Protein AF-A0A699VLZ3-F1 (afdb_monomer)

Organism: Tanacetum cinerariifolium (NCBI:txid118510)

Radius of gyration: 21.9 Å; Cα contacts (8 Å, |Δi|>4): 222; chains: 1; bounding box: 66×30×58 Å

pLDDT: mean 82.71, std 15.82, range [42.72, 96.38]

Foldseek 3Di:
DVVVVVVVCVVQVQDDDPVNLQLQLLLQLQQVCVVPPPDDSVVSSVRSNCVSVPHDDDDPTDLQEGQLDPSRLSNLVVCVRPVPPDHHDYDPVSVQDDDDVVPFVVVVVCQVPDDAAKDKDWDQWDKDASCVGPVSSCSRPGIDIDIDTDMDHHHDPPD

Nearest PDB structures (foldseek):
  3da3-assembly1_A  TM=7.228E-01  e=5.697E-09  Escherichia coli
  2xtr-assembly2_B  TM=7.672E-01  e=2.165E-08  Escherichia coli K-12
  2xtq-assembly5_E  TM=7.291E-01  e=3.116E-08  Escherichia coli K-12
  4fzl-assembly2_B  TM=7.466E-01  e=3.518E-08  Pseudomonas syringae pv. tomato str. DC3000
  4fzn-assembly1_A  TM=7.472E-01  e=5.063E-08  Pseudomonas syringae pv. tomato str. DC3000

Solvent-accessible surface area (backbone atoms only — not comparable to full-atom values): 9207 Å² total; per-residue (Å²): 114,68,67,64,52,50,50,48,45,71,77,44,77,66,72,70,63,72,67,32,45,54,46,44,10,32,33,42,13,20,29,46,34,53,79,38,72,91,60,54,70,69,62,27,42,55,56,4,43,43,47,50,71,77,73,55,80,85,73,97,57,58,85,48,42,43,37,48,46,93,31,27,44,54,27,52,52,49,40,74,77,71,38,88,84,60,78,73,42,64,58,77,88,41,40,58,65,74,93,42,53,88,83,30,69,71,57,30,52,53,61,70,70,44,53,77,43,80,30,81,44,77,42,81,73,41,82,43,63,33,44,81,63,21,63,61,35,20,69,66,61,34,69,45,76,46,67,50,74,52,74,45,78,37,78,72,90,85,118

Secondary structure (DSSP, 8-state):
-HHHHHHHHHHS----SHHHHHHHHHHHHHHHHHHSTT--HHHHHHHHHHHHTT--PPP---TTEE-SSTTHHHHHHHHHHHSTT---EE-TTTS-----TTT-HHHHHHHHTPPSEEEEEEEEEEEEEGGGT-HHHHHHH-EEEEEEEEEEEE--TT-

Sequence (159 aa):
MINGLLDRVAYNPTLAGPLREDLYAAHHADQYMCLKPNTRPADAWLKGLNKASVRGEPLNLSENELSGGLFSPVKALAHALSGDGTTLHVNILNIGIKPSPANMPMLKNMIDNAQIGSSPINIDRVGYNTGADSGITGAYLGNITLKITGIVHKHDSQH

Structure (mmCIF, N/CA/C/O backbone):
data_AF-A0A699VLZ3-F1
#
_entry.id   AF-A0A699VLZ3-F1
#
loop_
_atom_site.group_PDB
_atom_site.id
_atom_site.type_symbol
_atom_site.label_atom_id
_atom_site.label_alt_id
_atom_site.label_comp_id
_atom_site.label_asym_id
_atom_site.label_entity_id
_atom_site.label_seq_id
_atom_site.pdbx_PDB_ins_code
_atom_site.Cartn_x
_atom_site.Cartn_y
_atom_site.Cartn_z
_atom_site.occupancy
_atom_site.B_iso_or_equiv
_atom_site.auth_seq_id
_atom_site.auth_comp_id
_atom_site.auth_asym_id
_atom_site.auth_atom_id
_atom_site.pdbx_PDB_model_num
ATOM 1 N N . MET A 1 1 ? 35.702 16.810 -24.145 1.00 49.22 1 MET A N 1
ATOM 2 C CA . MET A 1 1 ? 34.461 16.116 -24.563 1.00 49.22 1 MET A CA 1
ATOM 3 C C . MET A 1 1 ? 34.187 14.874 -23.712 1.00 49.22 1 MET A C 1
ATOM 5 O O . MET A 1 1 ? 33.085 14.763 -23.204 1.00 49.22 1 MET A O 1
ATOM 9 N N . ILE A 1 2 ? 35.186 14.010 -23.468 1.00 42.97 2 ILE A N 1
ATOM 10 C CA . ILE A 1 2 ? 35.065 12.823 -22.590 1.00 42.97 2 ILE A CA 1
ATOM 11 C C . ILE A 1 2 ? 34.835 13.207 -21.114 1.00 42.97 2 ILE A C 1
ATOM 13 O O . ILE A 1 2 ? 33.914 12.688 -20.496 1.00 42.97 2 ILE A O 1
ATOM 17 N N . ASN A 1 3 ? 35.565 14.196 -20.583 1.00 42.72 3 ASN A N 1
ATOM 18 C CA . ASN A 1 3 ? 35.381 14.643 -19.190 1.00 42.72 3 ASN A CA 1
ATOM 19 C C . ASN A 1 3 ? 33.978 15.220 -18.922 1.00 42.72 3 ASN A C 1
ATOM 21 O O . ASN A 1 3 ? 33.396 14.931 -17.893 1.00 42.72 3 ASN A O 1
ATOM 25 N N . GLY A 1 4 ? 33.369 15.922 -19.888 1.00 43.72 4 GLY A N 1
ATOM 26 C CA . GLY A 1 4 ? 31.999 16.439 -19.743 1.00 43.72 4 GLY A CA 1
ATOM 27 C C . GLY A 1 4 ? 30.899 15.368 -19.822 1.00 43.72 4 GLY A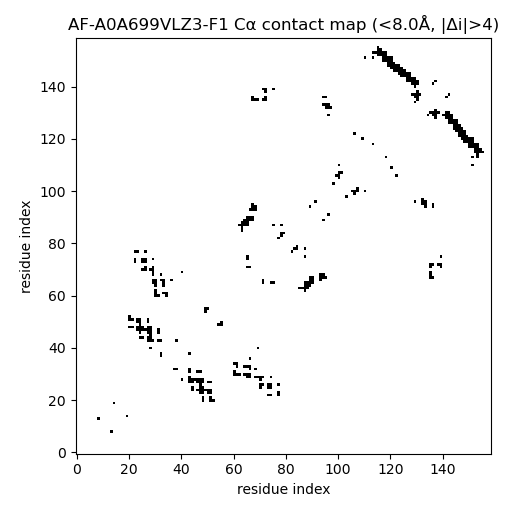 C 1
ATOM 28 O O . GLY A 1 4 ? 29.794 15.591 -19.334 1.00 43.72 4 GLY A O 1
ATOM 29 N N . LEU A 1 5 ? 31.187 14.205 -20.421 1.00 44.53 5 LEU A N 1
ATOM 30 C CA . LEU A 1 5 ? 30.304 13.034 -20.372 1.00 44.53 5 LEU A CA 1
ATOM 31 C C . LEU A 1 5 ? 30.461 12.290 -19.040 1.00 44.53 5 LEU A C 1
ATOM 33 O O . LEU A 1 5 ? 29.461 11.869 -18.467 1.00 44.53 5 LEU A O 1
ATOM 37 N N . LEU A 1 6 ? 31.689 12.191 -18.525 1.00 44.06 6 LEU A N 1
ATOM 38 C CA . LEU A 1 6 ? 31.975 11.603 -17.213 1.00 44.06 6 LEU A CA 1
ATOM 39 C C . LEU A 1 6 ? 31.380 12.442 -16.071 1.00 44.06 6 LEU A C 1
ATOM 41 O O . LEU A 1 6 ? 30.750 11.878 -15.182 1.00 44.06 6 LEU A O 1
ATOM 45 N N . ASP A 1 7 ? 31.461 13.771 -16.152 1.00 46.12 7 ASP A N 1
ATOM 46 C CA . ASP A 1 7 ? 30.850 14.679 -15.173 1.00 46.12 7 ASP A CA 1
ATOM 47 C C . ASP A 1 7 ? 29.314 14.622 -15.213 1.00 46.12 7 ASP A C 1
ATOM 49 O O . ASP A 1 7 ? 28.672 14.681 -14.168 1.00 46.12 7 ASP A O 1
ATOM 53 N N . ARG A 1 8 ? 28.699 14.423 -16.393 1.00 45.28 8 ARG A N 1
ATOM 54 C CA . ARG A 1 8 ? 27.242 14.199 -16.508 1.00 45.28 8 ARG A CA 1
ATOM 55 C C . ARG A 1 8 ? 26.790 12.881 -15.881 1.00 45.28 8 ARG A C 1
ATOM 57 O O . ARG A 1 8 ? 25.727 12.861 -15.273 1.00 45.28 8 ARG A O 1
ATOM 64 N N . VAL A 1 9 ? 27.570 11.810 -16.029 1.00 48.81 9 VAL A N 1
ATOM 65 C CA . VAL A 1 9 ? 27.286 10.495 -15.422 1.00 48.81 9 VAL A CA 1
ATOM 66 C C . VAL A 1 9 ? 27.530 10.516 -13.906 1.00 48.81 9 VAL A C 1
ATOM 68 O O . VAL A 1 9 ? 26.828 9.832 -13.167 1.00 48.81 9 VAL A O 1
ATOM 71 N N . ALA A 1 10 ? 28.480 11.327 -13.431 1.00 50.72 10 ALA A N 1
ATOM 72 C CA . ALA A 1 10 ? 28.755 11.511 -12.007 1.00 50.72 10 ALA A CA 1
ATOM 73 C C . ALA A 1 10 ? 27.706 12.387 -11.293 1.00 50.72 10 ALA A C 1
ATOM 75 O O . ALA A 1 10 ? 27.388 12.120 -10.137 1.00 50.72 10 ALA A O 1
ATOM 76 N N . TYR A 1 11 ? 27.154 13.405 -11.968 1.00 42.88 11 TYR A N 1
ATOM 77 C CA . TYR A 1 11 ? 26.107 14.279 -11.409 1.00 42.88 11 TYR A CA 1
ATOM 78 C C . TYR A 1 11 ? 24.687 13.718 -11.553 1.00 42.88 11 TYR A C 1
ATOM 80 O O . TYR A 1 11 ? 23.825 14.035 -10.742 1.00 42.88 11 TYR A O 1
ATOM 88 N N . ASN A 1 12 ? 24.447 12.886 -12.569 1.00 45.22 12 ASN A N 1
ATOM 89 C CA . ASN A 1 12 ? 23.205 12.150 -12.769 1.00 45.22 12 ASN A CA 1
ATOM 90 C C . ASN A 1 12 ? 23.568 10.682 -12.986 1.00 45.22 12 ASN A C 1
ATOM 92 O O . ASN A 1 12 ? 23.893 10.321 -14.123 1.00 45.22 12 ASN A O 1
ATOM 96 N N . PRO A 1 13 ? 23.523 9.825 -11.950 1.00 47.62 13 PRO A N 1
ATOM 97 C CA . PRO A 1 13 ? 23.712 8.393 -12.123 1.00 47.62 13 PRO A CA 1
ATOM 98 C C . PRO A 1 13 ? 22.520 7.839 -12.911 1.00 47.62 13 PRO A C 1
ATOM 100 O O . PRO A 1 13 ? 21.567 7.292 -12.363 1.00 47.62 13 PRO A O 1
ATOM 103 N N . THR A 1 14 ? 22.530 8.016 -14.229 1.00 52.75 14 THR A N 1
ATOM 104 C CA . THR A 1 14 ? 21.542 7.402 -15.098 1.00 52.75 14 THR A CA 1
ATOM 105 C C . THR A 1 14 ? 21.862 5.919 -15.126 1.00 52.75 14 THR A C 1
ATOM 107 O O . THR A 1 14 ? 22.921 5.531 -15.621 1.00 52.75 14 THR A O 1
ATOM 110 N N . LEU A 1 15 ? 20.948 5.091 -14.621 1.00 55.44 15 LEU A N 1
ATOM 111 C CA . LEU A 1 15 ? 20.946 3.659 -14.906 1.00 55.44 15 LEU A CA 1
ATOM 112 C C . LEU A 1 15 ? 21.151 3.471 -16.415 1.00 55.44 15 LEU A C 1
ATOM 114 O O . LEU A 1 15 ? 20.387 4.006 -17.223 1.00 55.44 15 LEU A O 1
ATOM 118 N N . ALA A 1 16 ? 22.218 2.774 -16.792 1.00 55.31 16 ALA A N 1
ATOM 119 C CA . ALA A 1 16 ? 22.577 2.479 -18.173 1.00 55.31 16 ALA A CA 1
ATOM 120 C C . ALA A 1 16 ? 22.589 0.958 -18.381 1.00 55.31 16 ALA A C 1
ATOM 122 O O . ALA A 1 16 ? 22.890 0.205 -17.457 1.00 55.31 16 ALA A O 1
ATOM 123 N N . GLY A 1 17 ? 22.266 0.508 -19.597 1.00 64.94 17 GLY A N 1
ATOM 124 C CA . GLY A 1 17 ? 22.245 -0.915 -19.953 1.00 64.94 17 GLY A CA 1
ATOM 125 C C . GLY A 1 17 ? 20.913 -1.632 -19.668 1.00 64.94 17 GLY A C 1
ATOM 126 O O . GLY A 1 17 ? 19.903 -0.968 -19.434 1.00 64.94 17 GLY A O 1
ATOM 127 N N . PRO A 1 18 ? 20.898 -2.980 -19.680 1.00 66.56 18 PRO A N 1
ATOM 128 C CA . PRO A 1 18 ? 19.677 -3.800 -19.609 1.00 66.56 18 PRO A CA 1
ATOM 129 C C . PRO A 1 18 ? 18.802 -3.513 -18.383 1.00 66.56 18 PRO A C 1
ATOM 131 O O . PRO A 1 18 ? 17.582 -3.474 -18.474 1.00 66.56 18 PRO A O 1
ATOM 134 N N . LEU A 1 19 ? 19.435 -3.191 -17.250 1.00 72.06 19 LEU A N 1
ATOM 135 C CA . LEU A 1 19 ? 18.741 -2.829 -16.011 1.00 72.06 19 LEU A CA 1
ATOM 136 C C . LEU A 1 19 ? 17.865 -1.581 -16.161 1.00 72.06 19 LEU A C 1
ATOM 138 O O . LEU A 1 19 ? 16.832 -1.471 -15.507 1.00 72.06 19 LEU A O 1
ATOM 142 N N . ARG A 1 20 ? 18.267 -0.633 -17.017 1.00 72.94 20 ARG A N 1
ATOM 143 C CA . ARG A 1 20 ? 17.467 0.555 -17.320 1.00 72.94 20 ARG A CA 1
ATOM 144 C C . ARG A 1 20 ? 16.192 0.139 -18.047 1.00 72.94 20 ARG A C 1
ATOM 146 O O . ARG A 1 20 ? 15.110 0.549 -17.648 1.00 72.94 20 ARG A O 1
ATOM 153 N N . GLU A 1 21 ? 16.323 -0.662 -19.099 1.00 76.25 21 GLU A N 1
ATOM 154 C CA . GLU A 1 21 ? 15.187 -1.120 -19.906 1.00 76.25 21 GLU A CA 1
ATOM 155 C C . GLU A 1 21 ? 14.191 -1.918 -19.065 1.00 76.25 21 GLU A C 1
ATOM 157 O O . GLU A 1 21 ? 12.996 -1.633 -19.122 1.00 76.25 21 GLU A O 1
ATOM 162 N N . ASP A 1 22 ? 14.680 -2.816 -18.207 1.00 80.50 22 ASP A N 1
ATOM 163 C CA . ASP A 1 22 ? 13.845 -3.580 -17.276 1.00 80.50 22 ASP A CA 1
ATOM 164 C C . ASP A 1 22 ? 13.122 -2.673 -16.269 1.00 80.50 22 ASP A C 1
ATOM 166 O O . ASP A 1 22 ? 11.939 -2.873 -15.980 1.00 80.50 22 ASP A O 1
ATOM 170 N N . LEU A 1 23 ? 13.800 -1.635 -15.764 1.00 82.06 23 LEU A N 1
ATOM 171 C CA . LEU A 1 23 ? 13.206 -0.679 -14.830 1.00 82.06 23 LEU A CA 1
ATOM 172 C C . LEU A 1 23 ? 12.111 0.169 -15.495 1.00 82.06 23 LEU A C 1
ATOM 174 O O . LEU A 1 23 ? 11.032 0.335 -14.921 1.00 82.06 23 LEU A O 1
ATOM 178 N N . TYR A 1 24 ? 12.343 0.659 -16.718 1.00 81.00 24 TYR A N 1
ATOM 179 C CA . TYR A 1 24 ? 11.316 1.365 -17.495 1.00 81.00 24 TYR A CA 1
ATOM 180 C C . TYR A 1 24 ? 10.161 0.437 -17.878 1.00 81.00 24 TYR A C 1
ATOM 182 O O . TYR A 1 24 ? 9.000 0.848 -17.827 1.00 81.00 24 TYR A O 1
ATOM 190 N N . ALA A 1 25 ? 10.446 -0.819 -18.220 1.00 85.62 25 ALA A N 1
ATOM 191 C CA . ALA A 1 25 ? 9.418 -1.799 -18.534 1.00 85.62 25 ALA A CA 1
ATOM 192 C C . ALA A 1 25 ? 8.525 -2.070 -17.319 1.00 85.62 25 ALA A C 1
ATOM 194 O O . ALA A 1 25 ? 7.302 -2.025 -17.446 1.00 85.62 25 ALA A O 1
ATOM 195 N N . ALA A 1 26 ? 9.110 -2.262 -16.135 1.00 87.56 26 ALA A N 1
ATOM 196 C CA . ALA A 1 26 ? 8.364 -2.430 -14.890 1.00 87.56 26 ALA A CA 1
ATOM 197 C C . ALA A 1 26 ? 7.547 -1.180 -14.533 1.00 87.56 26 ALA A C 1
ATOM 199 O O . ALA A 1 26 ? 6.375 -1.296 -14.175 1.00 87.56 26 ALA A O 1
ATOM 200 N N . HIS A 1 27 ? 8.131 0.013 -14.684 1.00 87.31 27 HIS A N 1
ATOM 201 C CA . HIS A 1 27 ? 7.435 1.283 -14.476 1.00 87.31 27 HIS A CA 1
ATOM 202 C C . HIS A 1 27 ? 6.178 1.382 -15.355 1.00 87.31 27 HIS A C 1
ATOM 204 O O . HIS A 1 27 ? 5.079 1.628 -14.853 1.00 87.31 27 HIS A O 1
ATOM 210 N N . HIS A 1 28 ? 6.314 1.121 -16.655 1.00 87.19 28 HIS A N 1
ATOM 211 C CA . HIS A 1 28 ? 5.192 1.161 -17.591 1.00 87.19 28 HIS A CA 1
ATOM 212 C C . HIS A 1 28 ? 4.189 0.022 -17.384 1.00 87.19 28 HIS A C 1
ATOM 214 O O . HIS A 1 28 ? 2.989 0.220 -17.588 1.00 87.19 28 HIS A O 1
ATOM 220 N N . ALA A 1 29 ? 4.648 -1.156 -16.960 1.00 90.62 29 ALA A N 1
ATOM 221 C CA . ALA A 1 29 ? 3.774 -2.266 -16.604 1.00 90.62 29 ALA A CA 1
ATOM 222 C C . ALA A 1 29 ? 2.885 -1.905 -15.404 1.00 90.62 29 ALA A C 1
ATOM 224 O O . ALA A 1 29 ? 1.675 -2.124 -15.462 1.00 90.62 29 ALA A O 1
ATOM 225 N N . ASP A 1 30 ? 3.449 -1.287 -14.361 1.00 92.31 30 ASP A N 1
ATOM 226 C CA . ASP A 1 30 ? 2.676 -0.813 -13.207 1.00 92.31 30 ASP A CA 1
ATOM 227 C C . ASP A 1 30 ? 1.648 0.247 -13.616 1.00 92.31 30 ASP A C 1
ATOM 229 O O . ASP A 1 30 ? 0.468 0.130 -13.297 1.00 92.31 30 ASP A O 1
ATOM 233 N N . GLN A 1 31 ? 2.062 1.230 -14.419 1.00 89.75 31 GLN A N 1
ATOM 234 C CA . GLN A 1 31 ? 1.151 2.252 -14.933 1.00 89.75 31 GLN A CA 1
ATOM 235 C C . GLN A 1 31 ? 0.001 1.650 -15.760 1.00 89.75 31 GLN A C 1
ATOM 237 O O . GLN A 1 31 ? -1.143 2.100 -15.665 1.00 89.75 31 GLN A O 1
ATOM 242 N N . TYR A 1 32 ? 0.278 0.619 -16.564 1.00 89.88 32 TYR A N 1
ATOM 243 C CA . TYR A 1 32 ? -0.762 -0.092 -17.305 1.00 89.88 32 TYR A CA 1
ATOM 244 C C . TYR A 1 32 ? -1.747 -0.792 -16.360 1.00 89.88 32 TYR A C 1
ATOM 246 O O . TYR A 1 32 ? -2.950 -0.791 -16.623 1.00 89.88 32 TYR A O 1
ATOM 254 N N . MET A 1 33 ? -1.260 -1.344 -15.246 1.00 91.38 33 MET A N 1
ATOM 255 C CA . MET A 1 33 ? -2.105 -1.941 -14.208 1.00 91.38 33 MET A CA 1
ATOM 256 C C . MET A 1 33 ? -2.942 -0.901 -13.449 1.00 91.38 33 MET A C 1
ATOM 258 O O . MET A 1 33 ? -4.055 -1.236 -13.048 1.00 91.38 33 MET A O 1
ATOM 262 N N . CYS A 1 34 ? -2.482 0.351 -13.319 1.00 90.06 34 CYS A N 1
ATOM 263 C CA . CYS A 1 34 ? -3.319 1.451 -12.818 1.00 90.06 34 CYS A CA 1
ATOM 264 C C . CYS A 1 34 ? -4.501 1.731 -13.759 1.00 90.06 34 CYS A C 1
ATOM 266 O O . CYS A 1 34 ? -5.639 1.836 -13.311 1.00 90.06 34 CYS A O 1
ATOM 268 N N . LEU A 1 35 ? -4.251 1.815 -15.073 1.00 88.31 35 LEU A N 1
ATOM 269 C CA . LEU A 1 35 ? -5.304 2.097 -16.061 1.00 88.31 35 LEU A CA 1
ATOM 270 C C . LEU A 1 35 ? -6.267 0.930 -16.273 1.00 88.31 35 LEU A C 1
ATOM 272 O O . LEU A 1 35 ? -7.440 1.136 -16.585 1.00 88.31 35 LEU A O 1
ATOM 276 N N . LYS A 1 36 ? -5.765 -0.302 -16.174 1.00 88.94 36 LYS A N 1
ATOM 277 C CA . LYS A 1 36 ? -6.549 -1.523 -16.358 1.00 88.94 36 LYS A CA 1
ATOM 278 C C . LYS A 1 36 ? -6.402 -2.429 -15.141 1.00 88.94 36 LYS A C 1
ATOM 280 O O . LYS A 1 36 ? -5.618 -3.390 -15.187 1.00 88.94 36 LYS A O 1
ATOM 285 N N . PRO A 1 37 ? -7.188 -2.160 -14.083 1.00 85.00 37 PRO A N 1
ATOM 286 C CA . PRO A 1 37 ? -7.252 -3.028 -12.918 1.00 85.00 37 PRO A CA 1
ATOM 287 C C . PRO A 1 37 ? -7.554 -4.474 -13.334 1.00 85.00 37 PRO A C 1
ATOM 289 O O . PRO A 1 37 ? -8.293 -4.711 -14.290 1.00 85.00 37 PRO A O 1
ATOM 292 N N . ASN A 1 38 ? -6.990 -5.446 -12.615 1.00 87.12 38 ASN A N 1
ATOM 293 C CA . ASN A 1 38 ? -7.113 -6.893 -12.876 1.00 87.12 38 ASN A CA 1
ATOM 294 C C . ASN A 1 38 ? -6.391 -7.424 -14.128 1.00 87.12 38 ASN A C 1
ATOM 296 O O . ASN A 1 38 ? -6.545 -8.597 -14.475 1.00 87.12 38 ASN A O 1
ATOM 300 N N . THR A 1 39 ? -5.572 -6.609 -14.798 1.00 89.81 39 THR A N 1
ATOM 301 C CA . THR A 1 39 ? -4.670 -7.110 -15.846 1.00 89.81 39 THR A CA 1
ATOM 302 C C . THR A 1 39 ? -3.709 -8.152 -15.266 1.00 89.81 39 THR A C 1
ATOM 304 O O . THR A 1 39 ? -3.141 -7.962 -14.189 1.00 89.81 39 THR A O 1
ATOM 307 N N . ARG A 1 40 ? -3.468 -9.242 -16.004 1.00 92.94 40 ARG A N 1
ATOM 308 C CA . ARG A 1 40 ? -2.462 -10.238 -15.618 1.00 92.94 40 ARG A CA 1
ATOM 309 C C . ARG A 1 40 ? -1.056 -9.622 -15.678 1.00 92.94 40 ARG A C 1
ATOM 311 O O . ARG A 1 40 ? -0.731 -8.981 -16.677 1.00 92.94 40 ARG A O 1
ATOM 318 N N . PRO A 1 41 ? -0.169 -9.885 -14.702 1.00 91.19 41 PRO A N 1
ATOM 319 C CA . PRO A 1 41 ? 1.176 -9.304 -14.694 1.00 91.19 41 PRO A CA 1
ATOM 320 C C . PRO A 1 41 ? 1.986 -9.551 -15.974 1.00 91.19 41 PRO A C 1
ATOM 322 O O . PRO A 1 41 ? 2.706 -8.666 -16.415 1.00 91.19 41 PRO A O 1
ATOM 325 N N . ALA A 1 42 ? 1.829 -10.716 -16.613 1.00 89.31 42 ALA A N 1
ATOM 326 C CA . ALA A 1 42 ? 2.500 -11.027 -17.878 1.00 89.31 42 ALA A CA 1
ATOM 327 C C . ALA A 1 42 ? 2.056 -10.113 -19.037 1.00 89.31 42 ALA A C 1
ATOM 329 O O . ALA A 1 42 ? 2.888 -9.660 -19.822 1.00 89.31 42 ALA A O 1
ATOM 330 N N . ASP A 1 43 ? 0.761 -9.794 -19.117 1.00 90.81 43 ASP A N 1
ATOM 331 C CA . ASP A 1 43 ? 0.226 -8.906 -20.152 1.00 90.81 43 ASP A CA 1
ATOM 332 C C . ASP A 1 43 ? 0.697 -7.466 -19.916 1.00 90.81 43 ASP A C 1
ATOM 334 O O . ASP A 1 43 ? 1.102 -6.777 -20.854 1.00 90.81 43 ASP A O 1
ATOM 338 N N . ALA A 1 44 ? 0.701 -7.026 -18.653 1.00 90.50 44 ALA A N 1
ATOM 339 C CA . ALA A 1 44 ? 1.234 -5.726 -18.258 1.00 90.50 44 ALA A CA 1
ATOM 340 C C . ALA A 1 44 ? 2.738 -5.613 -18.559 1.00 90.50 44 ALA A C 1
ATOM 342 O O . ALA A 1 44 ? 3.172 -4.614 -19.130 1.00 90.50 44 ALA A O 1
ATOM 343 N N . TRP A 1 45 ? 3.515 -6.659 -18.264 1.00 90.00 45 TRP A N 1
ATOM 344 C CA . TRP A 1 45 ? 4.943 -6.731 -18.574 1.00 90.00 45 TRP A CA 1
ATOM 345 C C . TRP A 1 45 ? 5.213 -6.604 -20.072 1.00 90.00 45 TRP A C 1
ATOM 347 O O . TRP A 1 45 ? 6.042 -5.797 -20.483 1.00 90.00 45 TRP A O 1
ATOM 357 N N . LEU A 1 46 ? 4.462 -7.326 -20.909 1.00 88.25 46 LEU A N 1
ATOM 358 C CA . LEU A 1 46 ? 4.598 -7.225 -22.362 1.00 88.25 46 LEU A CA 1
ATOM 359 C C . LEU A 1 46 ? 4.297 -5.803 -22.862 1.00 88.25 46 LEU A C 1
ATOM 361 O O . LEU A 1 46 ? 4.974 -5.301 -23.761 1.00 88.25 46 LEU A O 1
ATOM 365 N N . LYS A 1 47 ? 3.295 -5.125 -22.290 1.00 87.25 47 LYS A N 1
ATOM 366 C CA . LYS A 1 47 ? 3.025 -3.712 -22.605 1.00 87.25 47 LYS A CA 1
ATOM 367 C C . LYS A 1 47 ? 4.163 -2.800 -22.142 1.00 87.25 47 LYS A C 1
ATOM 369 O O . LYS A 1 47 ? 4.536 -1.902 -22.894 1.00 87.25 47 LYS A O 1
ATOM 374 N N . GLY A 1 48 ? 4.739 -3.073 -20.974 1.00 85.38 48 GLY A N 1
ATOM 375 C CA . GLY A 1 48 ? 5.901 -2.370 -20.437 1.00 85.38 48 GLY A CA 1
ATOM 376 C C . GLY A 1 48 ? 7.156 -2.510 -21.302 1.00 85.38 48 GLY A C 1
ATOM 377 O O . GLY A 1 48 ? 7.779 -1.507 -21.640 1.00 85.38 48 GLY A O 1
ATOM 378 N N . LEU A 1 49 ? 7.485 -3.721 -21.752 1.00 84.25 49 LEU A N 1
ATOM 379 C CA . LEU A 1 49 ? 8.622 -3.969 -22.648 1.00 84.25 49 LEU A CA 1
ATOM 380 C C . LEU A 1 49 ? 8.473 -3.232 -23.983 1.00 84.25 49 LEU A C 1
ATOM 382 O O . LEU A 1 49 ? 9.373 -2.509 -24.400 1.00 84.25 49 LEU A O 1
ATOM 386 N N . ASN A 1 50 ? 7.305 -3.337 -24.625 1.00 80.94 50 ASN A N 1
ATOM 387 C CA . ASN A 1 50 ? 7.036 -2.632 -25.887 1.00 80.94 50 ASN A CA 1
ATOM 388 C C . ASN A 1 50 ? 7.206 -1.107 -25.760 1.00 80.94 50 ASN A C 1
ATOM 390 O O . ASN A 1 50 ? 7.541 -0.424 -26.732 1.00 80.94 50 ASN A O 1
ATOM 394 N N . LYS A 1 51 ? 6.961 -0.576 -24.559 1.00 75.44 51 LYS A N 1
ATOM 395 C CA . LYS A 1 51 ? 7.138 0.830 -24.210 1.00 75.44 51 LYS A CA 1
ATOM 396 C C . LYS A 1 51 ? 8.598 1.202 -23.996 1.00 75.44 51 LYS A C 1
ATOM 398 O O . LYS A 1 51 ? 9.055 2.169 -24.601 1.00 75.44 51 LYS A O 1
ATOM 403 N N . ALA A 1 52 ? 9.317 0.420 -23.197 1.00 74.75 52 ALA A N 1
ATOM 404 C CA . ALA A 1 52 ? 10.736 0.628 -22.931 1.00 74.75 52 ALA A CA 1
ATOM 405 C C . ALA A 1 52 ? 11.585 0.551 -24.216 1.00 74.75 52 ALA A C 1
ATOM 407 O O . ALA A 1 52 ? 12.513 1.337 -24.384 1.00 74.75 52 ALA A O 1
ATOM 408 N N . SER A 1 53 ? 11.222 -0.322 -25.165 1.00 66.81 53 SER A N 1
ATOM 409 C CA . SER A 1 53 ? 11.955 -0.545 -26.424 1.00 66.81 53 SER A CA 1
ATOM 410 C C . SER A 1 53 ? 11.627 0.431 -27.576 1.00 66.81 53 SER A C 1
ATOM 412 O O . SER A 1 53 ? 11.945 0.140 -28.728 1.00 66.81 53 SER A O 1
ATOM 414 N N . VAL A 1 54 ? 11.039 1.609 -27.313 1.00 57.50 54 VAL A N 1
ATOM 415 C CA . VAL A 1 54 ? 10.873 2.708 -28.305 1.00 57.50 54 VAL A CA 1
ATOM 416 C C . VAL A 1 54 ? 9.826 2.450 -29.421 1.00 57.50 54 VAL A C 1
ATOM 418 O O . VAL A 1 54 ? 9.861 3.093 -30.466 1.00 57.50 54 VAL A O 1
ATOM 421 N N . ARG A 1 55 ? 8.846 1.543 -29.244 1.00 51.44 55 ARG A N 1
ATOM 422 C CA . ARG A 1 55 ? 7.860 1.192 -30.308 1.00 51.44 55 ARG A CA 1
ATOM 423 C C . ARG A 1 55 ? 6.370 1.349 -29.959 1.00 51.44 55 ARG A C 1
ATOM 425 O O . ARG A 1 55 ? 5.526 0.828 -30.682 1.00 51.44 55 ARG A O 1
ATOM 432 N N . GLY A 1 56 ? 6.008 2.046 -28.882 1.00 50.03 56 GLY A N 1
ATOM 433 C CA . GLY A 1 56 ? 4.607 2.115 -28.432 1.00 50.03 56 GLY A CA 1
ATOM 434 C C . GLY A 1 56 ? 3.968 3.510 -28.435 1.00 50.03 56 GLY A C 1
ATOM 435 O O . GLY A 1 56 ? 4.586 4.465 -27.972 1.00 50.03 56 GLY A O 1
ATOM 436 N N . GLU A 1 57 ? 2.687 3.579 -28.819 1.00 50.81 57 GLU A N 1
ATOM 437 C CA . GLU A 1 57 ? 1.745 4.716 -28.680 1.00 50.81 57 GLU A CA 1
ATOM 438 C C . GLU A 1 57 ? 1.718 5.300 -27.264 1.00 50.81 57 GLU A C 1
A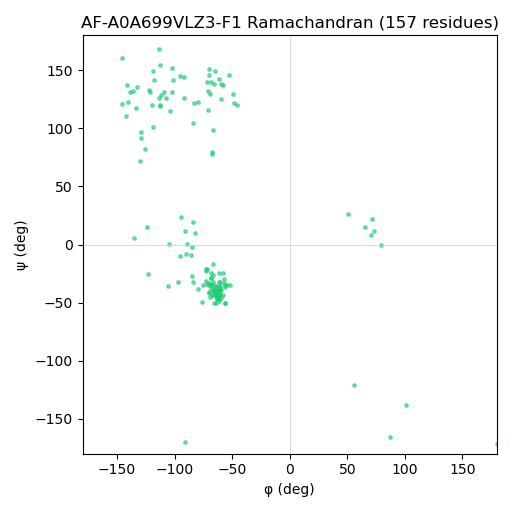TOM 440 O O . GLU A 1 57 ? 1.594 4.495 -26.334 1.00 50.81 57 GLU A O 1
ATOM 445 N N . PRO A 1 58 ? 1.850 6.626 -27.039 1.00 51.66 58 PRO A N 1
ATOM 446 C CA . PRO A 1 58 ? 1.863 7.229 -25.704 1.00 51.66 58 PRO A CA 1
ATOM 447 C C . PRO A 1 58 ? 0.692 6.700 -24.881 1.00 51.66 58 PRO A C 1
ATOM 449 O O . PRO A 1 58 ? -0.470 6.779 -25.269 1.00 51.66 58 PRO A O 1
ATOM 452 N N . LEU A 1 59 ? 1.017 6.089 -23.749 1.00 55.59 59 LEU A N 1
ATOM 453 C CA . LEU A 1 59 ? -0.011 5.699 -22.812 1.00 55.59 59 LEU A CA 1
ATOM 454 C C . LEU A 1 59 ? -0.284 6.971 -21.995 1.00 55.59 59 LEU A C 1
ATOM 456 O O . LEU A 1 59 ? 0.647 7.521 -21.411 1.00 55.59 59 LEU A O 1
ATOM 460 N N . ASN A 1 60 ? -1.525 7.463 -21.987 1.00 55.00 60 ASN A N 1
ATOM 461 C CA . ASN A 1 60 ? -1.960 8.533 -21.081 1.00 55.00 60 ASN A CA 1
ATOM 462 C C . ASN A 1 60 ? -1.956 7.984 -19.646 1.00 55.00 60 ASN A C 1
ATOM 464 O O . ASN A 1 60 ? -2.990 7.547 -19.142 1.00 55.00 60 ASN A O 1
ATOM 468 N N . LEU A 1 61 ? -0.774 7.885 -19.036 1.00 64.75 61 LEU A N 1
ATOM 469 C CA . LEU A 1 61 ? -0.561 7.173 -17.780 1.00 64.75 61 LEU A CA 1
ATOM 470 C C . LEU A 1 61 ? -0.467 8.141 -16.619 1.00 64.75 61 LEU A C 1
ATOM 472 O O . LEU A 1 61 ? 0.177 9.181 -16.698 1.00 64.75 61 LEU A O 1
ATOM 476 N N . SER A 1 62 ? -1.050 7.721 -15.503 1.00 67.25 62 SER A N 1
ATOM 477 C CA . SER A 1 62 ? -0.806 8.328 -14.205 1.00 67.25 62 SER A CA 1
ATOM 478 C C . SER A 1 62 ? 0.655 8.066 -13.805 1.00 67.25 62 SER A C 1
ATOM 480 O O . SER A 1 62 ? 1.027 6.967 -13.378 1.00 67.25 62 SER A O 1
ATOM 482 N N . GLU A 1 63 ? 1.533 9.049 -14.022 1.00 75.62 63 GLU A N 1
ATOM 483 C CA . GLU A 1 63 ? 2.937 8.985 -13.582 1.00 75.62 63 GLU A CA 1
ATOM 484 C C . GLU A 1 63 ? 3.014 8.873 -12.056 1.00 75.62 63 GLU A C 1
ATOM 486 O O . GLU A 1 63 ? 3.726 8.016 -11.533 1.00 75.62 63 GLU A O 1
ATOM 491 N N . ASN A 1 64 ? 2.134 9.602 -11.368 1.00 88.12 64 ASN A N 1
ATOM 492 C CA . ASN A 1 64 ? 2.142 9.789 -9.920 1.00 88.12 64 ASN A CA 1
ATOM 493 C C . ASN A 1 64 ? 1.245 8.808 -9.148 1.00 88.12 64 ASN A C 1
ATOM 495 O O . ASN A 1 64 ? 0.857 9.091 -8.015 1.00 88.12 64 ASN A O 1
ATOM 499 N N . GLU A 1 65 ? 0.939 7.639 -9.712 1.00 91.69 65 GLU A N 1
ATOM 500 C CA . GLU A 1 65 ? 0.110 6.625 -9.050 1.00 91.69 65 GLU A CA 1
ATOM 501 C C . GLU A 1 65 ? 0.669 5.210 -9.188 1.00 91.69 65 GLU A C 1
ATOM 503 O O . GLU A 1 65 ? 0.998 4.771 -10.287 1.00 91.69 65 GLU A O 1
ATOM 508 N N . LEU A 1 66 ? 0.745 4.475 -8.085 1.00 93.62 66 LEU A N 1
ATOM 509 C CA . LEU A 1 66 ? 1.107 3.063 -8.041 1.00 93.62 66 LEU A CA 1
ATOM 510 C C . LEU A 1 66 ? -0.133 2.180 -8.118 1.00 93.62 66 LEU A C 1
ATOM 512 O O . LEU A 1 66 ? -1.156 2.464 -7.490 1.00 93.62 66 LEU A O 1
ATOM 516 N N . SER A 1 67 ? 0.000 1.047 -8.801 1.00 93.56 67 SER A N 1
ATOM 517 C CA . SER A 1 67 ? -1.094 0.080 -8.894 1.00 93.56 67 SER A CA 1
ATOM 518 C C . SER A 1 67 ? -1.337 -0.682 -7.587 1.00 93.56 67 SER A C 1
ATOM 520 O O . SER A 1 67 ? -2.434 -1.192 -7.388 1.00 93.56 67 SER A O 1
ATOM 522 N N . GLY A 1 68 ? -0.333 -0.770 -6.704 1.00 92.19 68 GLY A N 1
ATOM 523 C CA . GLY A 1 68 ? -0.300 -1.675 -5.544 1.00 9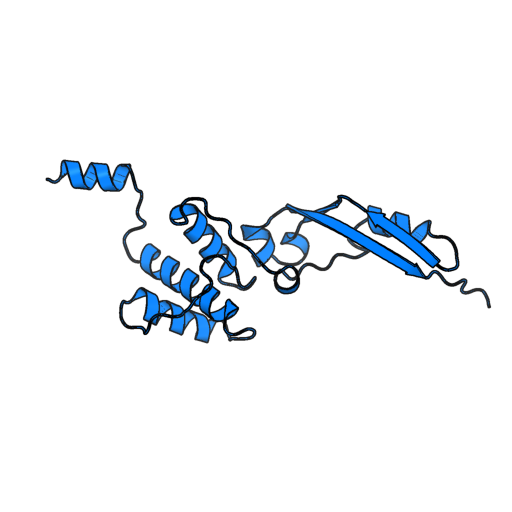2.19 68 GLY A CA 1
ATOM 524 C C . GLY A 1 68 ? 0.083 -3.120 -5.903 1.00 92.19 68 GLY A C 1
ATOM 525 O O . GLY A 1 68 ? 0.149 -3.984 -5.031 1.00 92.19 68 GLY A O 1
ATOM 526 N N . GLY A 1 69 ? 0.332 -3.395 -7.187 1.00 91.31 69 GLY A N 1
ATOM 527 C CA . GLY A 1 69 ? 0.643 -4.715 -7.721 1.00 91.31 69 GLY A CA 1
ATOM 528 C C . GLY A 1 69 ? 2.135 -5.051 -7.758 1.00 91.31 69 GLY A C 1
ATOM 529 O O . GLY A 1 69 ? 2.991 -4.337 -7.241 1.00 91.31 69 GLY A O 1
ATOM 530 N N . LEU A 1 70 ? 2.451 -6.164 -8.426 1.00 92.44 70 LEU A N 1
ATOM 531 C CA . LEU A 1 70 ? 3.795 -6.756 -8.488 1.00 92.44 70 LEU A CA 1
ATOM 532 C C . LEU A 1 70 ? 4.902 -5.773 -8.902 1.00 92.44 70 LEU A C 1
ATOM 534 O O . LEU A 1 70 ? 6.024 -5.873 -8.415 1.00 92.44 70 LEU A O 1
ATOM 538 N N . PHE A 1 71 ? 4.592 -4.833 -9.794 1.00 93.19 71 PHE A N 1
ATOM 539 C CA . PHE A 1 71 ? 5.566 -3.885 -10.333 1.00 93.19 71 PHE A CA 1
ATOM 540 C C . PHE A 1 71 ? 5.687 -2.594 -9.509 1.00 93.19 71 PHE A C 1
ATOM 542 O O . PHE A 1 71 ? 6.608 -1.811 -9.742 1.00 93.19 71 PHE A O 1
ATOM 549 N N . SER A 1 72 ? 4.821 -2.379 -8.514 1.00 93.81 72 SER A N 1
ATOM 550 C CA . SER A 1 72 ? 4.800 -1.147 -7.718 1.00 93.81 72 SER A CA 1
ATOM 551 C C . SER A 1 72 ? 6.092 -0.878 -6.938 1.00 93.81 72 SER A C 1
ATOM 553 O O . SER A 1 72 ? 6.533 0.270 -6.960 1.00 93.81 72 SER A O 1
ATOM 555 N N . PRO A 1 73 ? 6.773 -1.867 -6.316 1.00 93.62 73 PRO A N 1
ATOM 556 C CA . 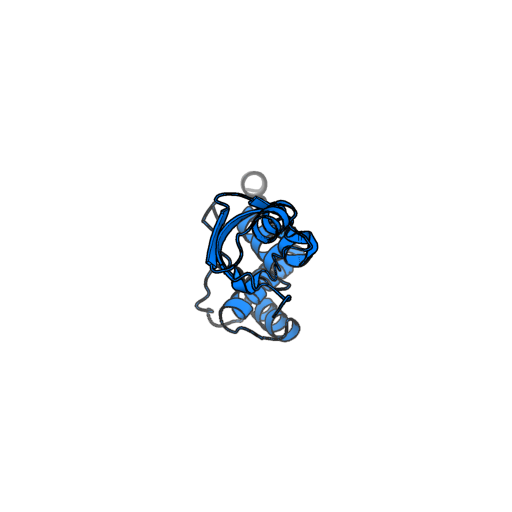PRO A 1 73 ? 8.055 -1.617 -5.652 1.00 93.62 73 PRO A CA 1
ATOM 557 C C . PRO A 1 73 ? 9.132 -1.130 -6.624 1.00 93.62 73 PRO A C 1
ATOM 559 O O . PRO A 1 73 ? 9.903 -0.223 -6.319 1.00 93.62 73 PRO A O 1
ATOM 562 N N . VAL A 1 74 ? 9.148 -1.704 -7.827 1.00 90.56 74 VAL A N 1
ATOM 563 C CA . VAL A 1 74 ? 10.106 -1.346 -8.874 1.00 90.56 74 VAL A CA 1
ATOM 564 C C . VAL A 1 74 ? 9.801 0.048 -9.423 1.00 90.56 74 VAL A C 1
ATOM 566 O O . VAL A 1 74 ? 10.715 0.856 -9.583 1.00 90.56 74 VAL A O 1
ATOM 569 N N . LYS A 1 75 ? 8.521 0.379 -9.635 1.00 89.38 75 LYS A N 1
ATOM 570 C CA . LYS A 1 75 ? 8.106 1.737 -10.004 1.00 89.38 75 LYS A CA 1
ATOM 571 C C . LYS A 1 75 ? 8.449 2.756 -8.915 1.00 89.38 75 LYS A C 1
ATOM 573 O O . LYS A 1 75 ? 8.931 3.830 -9.252 1.00 89.38 75 LYS A O 1
ATOM 578 N N . ALA A 1 76 ? 8.241 2.433 -7.639 1.00 90.75 76 ALA A N 1
ATOM 579 C CA . ALA A 1 76 ? 8.595 3.310 -6.523 1.00 90.75 76 ALA A CA 1
ATOM 580 C C . ALA A 1 76 ? 10.107 3.587 -6.480 1.00 90.75 76 ALA A C 1
ATOM 582 O O . ALA A 1 76 ? 10.514 4.734 -6.306 1.00 90.75 76 ALA A O 1
ATOM 583 N N . LEU A 1 77 ? 10.936 2.566 -6.722 1.00 88.56 77 LEU A N 1
ATOM 584 C CA . LEU A 1 77 ? 12.384 2.733 -6.859 1.00 88.56 77 LEU A CA 1
ATOM 585 C C . LEU A 1 77 ? 12.745 3.606 -8.070 1.00 88.56 77 LEU A C 1
ATOM 587 O O . LEU A 1 77 ? 13.549 4.524 -7.939 1.00 88.56 77 LEU A O 1
ATOM 591 N N . ALA A 1 78 ? 12.137 3.360 -9.234 1.00 84.19 78 ALA A N 1
ATOM 592 C CA . ALA A 1 78 ? 12.349 4.185 -10.424 1.00 84.19 78 ALA A CA 1
ATOM 593 C C . ALA A 1 78 ? 11.990 5.655 -10.163 1.00 84.19 78 ALA A C 1
ATOM 595 O O . ALA A 1 78 ? 12.759 6.553 -10.494 1.00 84.19 78 ALA A O 1
ATOM 596 N N . HIS A 1 79 ? 10.863 5.893 -9.492 1.00 86.00 79 HIS A N 1
ATOM 597 C CA . HIS A 1 79 ? 10.404 7.224 -9.102 1.00 86.00 79 HIS A CA 1
ATOM 598 C C . HIS A 1 79 ? 11.350 7.902 -8.106 1.00 86.00 79 HIS A C 1
ATOM 600 O O . HIS A 1 79 ? 11.576 9.102 -8.196 1.00 86.00 79 HIS A O 1
ATOM 606 N N . ALA A 1 80 ? 11.969 7.151 -7.193 1.00 85.19 80 ALA A N 1
ATOM 607 C CA . ALA A 1 80 ? 12.985 7.696 -6.293 1.00 85.19 80 ALA A CA 1
ATOM 608 C C . ALA A 1 80 ? 14.263 8.132 -7.033 1.00 85.19 80 ALA A C 1
ATOM 610 O O . ALA A 1 80 ? 14.917 9.085 -6.616 1.00 85.19 80 ALA A O 1
ATOM 611 N N . LEU A 1 81 ? 14.616 7.449 -8.126 1.00 83.81 81 LEU A N 1
ATOM 612 C CA . LEU A 1 81 ? 15.818 7.740 -8.911 1.00 83.81 81 LEU A CA 1
ATOM 613 C C . LEU A 1 81 ? 15.616 8.853 -9.947 1.00 83.81 81 LEU A C 1
ATOM 615 O O . LEU A 1 81 ? 16.571 9.564 -10.247 1.00 83.81 81 LEU A O 1
ATOM 619 N N . SER A 1 82 ? 14.413 8.993 -10.516 1.00 78.62 82 SER A N 1
ATOM 620 C CA . SER A 1 82 ? 14.160 9.915 -11.637 1.00 78.62 82 SER A CA 1
ATOM 621 C C . SER A 1 82 ? 12.893 10.766 -11.522 1.00 78.62 82 SER A C 1
ATOM 623 O O . SER A 1 82 ? 12.533 11.427 -12.487 1.00 78.62 82 SER A O 1
ATOM 625 N N . GLY A 1 83 ? 12.170 10.715 -10.403 1.00 74.62 83 GLY A N 1
ATOM 626 C CA . GLY A 1 83 ? 10.880 11.393 -10.228 1.00 74.62 83 GLY A CA 1
ATOM 627 C C . GLY A 1 83 ? 10.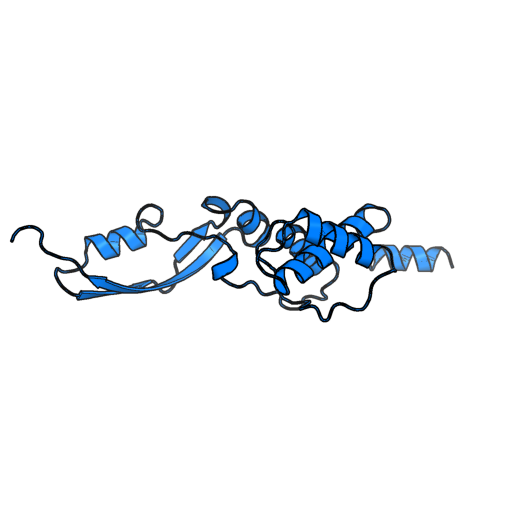970 12.811 -9.663 1.00 74.62 83 GLY A C 1
ATOM 628 O O . GLY A 1 83 ? 9.949 13.334 -9.223 1.00 74.62 83 GLY A O 1
ATOM 629 N N . ASP A 1 84 ? 12.164 13.412 -9.601 1.00 82.00 84 ASP A N 1
ATOM 630 C CA . ASP A 1 84 ? 12.413 14.794 -9.149 1.00 82.00 84 ASP A CA 1
ATOM 631 C C . ASP A 1 84 ? 11.774 15.168 -7.791 1.00 82.00 84 ASP A C 1
ATOM 633 O O . ASP A 1 84 ? 11.458 16.326 -7.521 1.00 82.00 84 ASP A O 1
ATOM 637 N N . GLY A 1 85 ? 11.554 14.180 -6.915 1.00 83.38 85 GLY A N 1
ATOM 638 C CA . GLY A 1 85 ? 10.905 14.375 -5.613 1.00 83.38 85 GLY A CA 1
ATOM 639 C C . GLY A 1 85 ? 9.392 14.628 -5.674 1.00 83.38 85 GLY A C 1
ATOM 640 O O . GLY A 1 85 ? 8.794 15.008 -4.666 1.00 83.38 85 GLY A O 1
ATOM 641 N N . THR A 1 86 ? 8.754 14.419 -6.826 1.00 89.81 86 THR A N 1
ATOM 642 C CA . THR A 1 86 ? 7.297 14.540 -6.976 1.00 89.81 86 THR A CA 1
ATOM 643 C C . THR A 1 86 ? 6.553 13.492 -6.147 1.00 89.81 86 THR A C 1
ATOM 645 O O . THR A 1 86 ? 7.044 12.387 -5.902 1.00 89.81 86 THR A O 1
ATOM 648 N N . THR A 1 87 ? 5.349 13.835 -5.684 1.00 91.94 87 THR A N 1
ATOM 649 C CA . THR A 1 87 ? 4.550 12.935 -4.845 1.00 91.94 87 THR A CA 1
ATOM 650 C C . THR A 1 87 ? 4.005 11.760 -5.653 1.00 91.94 87 THR A C 1
ATOM 652 O O . THR A 1 87 ? 3.401 11.947 -6.705 1.00 91.94 87 THR A O 1
ATOM 655 N N . LEU A 1 88 ? 4.177 10.553 -5.113 1.00 91.69 88 LEU A N 1
ATOM 656 C CA . LEU A 1 88 ? 3.639 9.307 -5.647 1.00 91.69 88 LEU A CA 1
ATOM 657 C C . LEU A 1 88 ? 2.523 8.800 -4.725 1.00 91.69 88 LEU A C 1
ATOM 659 O O . LEU A 1 88 ? 2.701 8.728 -3.508 1.00 91.69 88 LEU A O 1
ATOM 663 N N . HIS A 1 89 ? 1.377 8.445 -5.296 1.00 94.62 89 HIS A N 1
ATOM 664 C CA . HIS A 1 89 ? 0.192 8.016 -4.557 1.00 94.62 89 HIS A CA 1
ATOM 665 C C . HIS A 1 89 ? -0.119 6.540 -4.796 1.00 94.62 89 HIS A C 1
ATOM 667 O O . HIS A 1 89 ? 0.208 5.980 -5.834 1.00 94.62 89 HIS A O 1
ATOM 673 N N . VAL A 1 90 ? -0.788 5.900 -3.841 1.00 95.00 90 VAL A N 1
ATOM 674 C CA . VAL A 1 90 ? -1.378 4.571 -4.023 1.00 95.00 90 VAL A CA 1
ATOM 675 C C . VAL A 1 90 ? -2.721 4.528 -3.314 1.00 95.00 90 VAL A C 1
ATOM 677 O O . VAL A 1 90 ? -2.854 5.034 -2.198 1.00 95.00 90 VAL A O 1
ATOM 680 N N . ASN A 1 91 ? -3.729 3.939 -3.953 1.00 94.19 91 ASN A N 1
ATOM 681 C CA . ASN A 1 91 ? -5.028 3.759 -3.319 1.00 94.19 91 ASN A CA 1
ATOM 682 C C . ASN A 1 91 ? -4.914 2.728 -2.185 1.00 94.19 91 ASN A C 1
ATOM 684 O O . ASN A 1 91 ? -4.425 1.619 -2.398 1.00 94.19 91 ASN A O 1
ATOM 688 N N . ILE A 1 92 ? -5.407 3.066 -0.990 1.00 94.75 92 ILE A N 1
ATOM 689 C CA . ILE A 1 92 ? -5.406 2.172 0.178 1.00 94.75 92 ILE A CA 1
ATOM 690 C C . ILE A 1 92 ? -6.148 0.846 -0.080 1.00 94.75 92 ILE A C 1
ATOM 692 O O . ILE A 1 92 ? -5.844 -0.169 0.540 1.00 94.75 92 ILE A O 1
ATOM 696 N N . LEU A 1 93 ? -7.088 0.820 -1.027 1.00 93.44 93 LEU A N 1
ATOM 697 C CA . LEU A 1 93 ? -7.787 -0.404 -1.425 1.00 93.44 93 LEU A CA 1
ATOM 698 C C . LEU A 1 93 ? -6.892 -1.370 -2.217 1.00 93.44 93 LEU A C 1
ATOM 700 O O . LEU A 1 93 ? -7.161 -2.568 -2.249 1.00 93.44 93 LEU A O 1
ATOM 704 N N . ASN A 1 94 ? -5.808 -0.870 -2.811 1.00 94.19 94 ASN A N 1
ATOM 705 C CA . ASN A 1 94 ? -4.923 -1.651 -3.672 1.00 94.19 94 ASN A CA 1
ATOM 706 C C . ASN A 1 94 ? -3.702 -2.215 -2.935 1.00 94.19 94 ASN A C 1
ATOM 708 O O . ASN A 1 94 ? -2.988 -3.047 -3.484 1.00 94.19 94 ASN A O 1
ATOM 712 N N . ILE A 1 95 ? -3.450 -1.791 -1.692 1.00 94.00 95 ILE A N 1
ATOM 713 C CA . ILE A 1 95 ? -2.240 -2.176 -0.948 1.00 94.00 95 ILE A CA 1
ATOM 714 C C . ILE A 1 95 ? -2.395 -3.471 -0.139 1.00 94.00 95 ILE A C 1
ATOM 716 O O . ILE A 1 95 ? -1.460 -3.886 0.544 1.00 94.00 95 ILE A O 1
ATOM 720 N N . GLY A 1 96 ? -3.565 -4.113 -0.195 1.00 91.94 96 GLY A N 1
ATOM 721 C CA . GLY A 1 96 ? -3.789 -5.457 0.348 1.00 91.94 96 GLY A CA 1
ATOM 722 C C . GLY A 1 96 ? -3.674 -5.595 1.871 1.00 91.94 96 GLY A C 1
ATOM 723 O O . GLY A 1 96 ? -3.581 -6.720 2.357 1.00 91.94 96 GLY A O 1
ATOM 724 N N . ILE A 1 97 ? -3.681 -4.489 2.622 1.00 93.44 97 ILE A N 1
ATOM 725 C CA . ILE A 1 97 ? -3.645 -4.524 4.089 1.00 93.44 97 ILE A CA 1
ATOM 726 C C . ILE A 1 97 ? -4.967 -5.045 4.660 1.00 93.44 97 ILE A C 1
ATOM 728 O O . ILE A 1 97 ? -6.042 -4.773 4.120 1.00 93.44 97 ILE A O 1
ATOM 732 N N . LYS A 1 98 ? -4.897 -5.767 5.780 1.00 93.88 98 LYS A N 1
ATOM 733 C CA . LYS A 1 98 ? -6.059 -6.332 6.482 1.00 93.88 98 LYS A CA 1
ATOM 734 C C . LYS A 1 98 ? -6.022 -5.988 7.979 1.00 93.88 98 LYS A C 1
ATOM 736 O O . LYS A 1 98 ? -5.792 -6.872 8.810 1.00 93.88 98 LYS A O 1
ATOM 741 N N . PRO A 1 99 ? -6.267 -4.715 8.347 1.00 90.88 99 PRO A N 1
ATOM 742 C CA . PRO A 1 99 ? -6.344 -4.311 9.746 1.00 90.88 99 PRO A CA 1
ATOM 743 C C . PRO A 1 99 ? -7.466 -5.074 10.458 1.00 90.88 99 PRO A C 1
ATOM 745 O O . PRO A 1 99 ? -8.613 -5.059 10.009 1.00 90.88 99 PRO A O 1
ATOM 748 N N . SER A 1 100 ? -7.153 -5.751 11.560 1.00 90.94 100 SER A N 1
ATOM 749 C CA . SER A 1 100 ? -8.119 -6.554 12.311 1.00 90.94 100 SER A CA 1
ATOM 750 C C . SER A 1 100 ? -7.839 -6.520 13.819 1.00 90.94 100 SER A C 1
ATOM 752 O O . SER A 1 100 ? -6.718 -6.256 14.248 1.00 90.94 100 SER A O 1
ATOM 754 N N . PRO A 1 101 ? -8.820 -6.849 14.673 1.00 89.69 101 PRO A N 1
ATOM 755 C CA . PRO A 1 101 ? -8.573 -6.967 16.110 1.00 89.69 101 PRO A CA 1
ATOM 756 C C . PRO A 1 101 ? -7.547 -8.060 16.453 1.00 89.69 101 PRO A C 1
ATOM 758 O O . PRO A 1 101 ? -6.894 -7.988 17.487 1.00 89.69 101 PRO A O 1
ATOM 761 N N . ALA A 1 102 ? -7.373 -9.063 15.584 1.00 88.25 102 ALA A N 1
ATOM 762 C CA . ALA A 1 102 ? -6.426 -10.154 15.803 1.00 88.25 102 ALA A CA 1
ATOM 763 C C . ALA A 1 102 ? -4.960 -9.703 15.686 1.00 88.25 102 ALA A C 1
ATOM 765 O O . ALA A 1 102 ? -4.112 -10.192 16.427 1.00 88.25 102 ALA A O 1
ATOM 766 N N . ASN A 1 103 ? -4.662 -8.760 14.786 1.00 86.06 103 ASN A N 1
ATOM 767 C CA . ASN A 1 103 ? -3.312 -8.230 14.560 1.00 86.06 103 ASN A CA 1
ATOM 768 C C . ASN A 1 103 ? -3.105 -6.818 15.143 1.00 86.06 103 ASN A C 1
ATOM 770 O O . ASN A 1 103 ? -2.005 -6.277 15.056 1.00 86.06 103 ASN A O 1
ATOM 774 N N . MET A 1 104 ? -4.126 -6.229 15.777 1.00 91.69 104 MET A N 1
ATOM 775 C CA . MET A 1 104 ? -4.066 -4.891 16.374 1.00 91.69 104 MET A CA 1
ATOM 776 C C . MET A 1 104 ? -4.559 -4.900 17.831 1.00 91.69 104 MET A C 1
ATOM 778 O O . MET A 1 104 ? -5.744 -4.663 18.082 1.00 91.69 104 MET A O 1
ATOM 782 N N . PRO A 1 105 ? -3.661 -5.090 18.821 1.00 91.38 105 PRO A N 1
ATOM 783 C CA . PRO A 1 105 ? -4.033 -5.158 20.238 1.00 91.38 105 PRO A CA 1
ATOM 784 C C . PRO A 1 105 ? -4.800 -3.929 20.740 1.00 91.38 105 PRO A C 1
ATOM 786 O O . PRO A 1 105 ? -5.731 -4.056 21.527 1.00 91.38 105 PRO A O 1
ATOM 789 N N . MET A 1 106 ? -4.457 -2.734 20.250 1.00 89.69 106 MET A N 1
ATOM 790 C CA . MET A 1 106 ? -5.163 -1.498 20.602 1.00 89.69 106 MET A CA 1
ATOM 791 C C . MET A 1 106 ? -6.623 -1.517 20.130 1.00 89.69 106 MET A C 1
ATOM 793 O O . MET A 1 106 ? -7.522 -1.187 20.900 1.00 89.69 106 MET A O 1
ATOM 797 N N . LEU A 1 107 ? -6.867 -1.957 18.891 1.00 91.56 107 LEU A N 1
ATOM 798 C CA . LEU A 1 107 ? -8.218 -2.107 18.353 1.00 91.56 107 LEU A CA 1
ATOM 799 C C . LEU A 1 107 ? -8.992 -3.181 19.123 1.00 91.56 107 LEU A C 1
ATOM 801 O O . LEU A 1 107 ? -10.144 -2.958 19.488 1.00 91.56 107 LEU A O 1
ATOM 805 N N . LYS A 1 108 ? -8.341 -4.311 19.426 1.00 93.06 108 LYS A N 1
ATOM 806 C CA . LYS A 1 108 ? -8.924 -5.376 20.246 1.00 93.06 108 LYS A CA 1
ATOM 807 C C . LYS A 1 108 ? -9.378 -4.853 21.606 1.00 93.06 108 LYS A C 1
ATOM 809 O O . LYS A 1 108 ? -10.533 -5.034 21.963 1.00 93.06 108 LYS A O 1
ATOM 814 N N . ASN A 1 109 ? -8.506 -4.141 22.317 1.00 91.94 109 ASN A N 1
ATOM 815 C CA . ASN A 1 109 ? -8.818 -3.589 23.631 1.00 91.94 109 ASN A CA 1
ATOM 816 C C . ASN A 1 109 ? -9.991 -2.600 23.578 1.00 91.94 109 ASN A C 1
ATOM 818 O O . ASN A 1 109 ? -10.807 -2.583 24.494 1.00 91.94 109 ASN A O 1
ATOM 822 N N . MET A 1 110 ? -10.108 -1.786 22.524 1.00 91.06 110 MET A N 1
ATOM 823 C CA . MET A 1 110 ? -11.253 -0.879 22.374 1.00 91.06 110 MET A CA 1
ATOM 824 C C . MET A 1 110 ? -12.564 -1.626 22.121 1.00 91.06 110 MET A C 1
ATOM 826 O O . MET A 1 110 ? -13.594 -1.231 22.656 1.00 91.06 110 MET A O 1
ATOM 830 N N . ILE A 1 111 ? -12.529 -2.713 21.348 1.00 91.38 111 ILE A N 1
ATOM 831 C CA . ILE A 1 111 ? -13.702 -3.564 21.107 1.00 91.38 111 ILE A CA 1
ATOM 832 C C . ILE A 1 111 ? -14.090 -4.325 22.380 1.00 91.38 111 ILE A C 1
ATOM 834 O O . ILE A 1 111 ? -15.264 -4.357 22.747 1.00 91.38 111 ILE A O 1
ATOM 838 N N . ASP A 1 112 ? -13.116 -4.904 23.083 1.00 91.31 112 ASP A N 1
ATOM 839 C CA . ASP A 1 112 ? -13.349 -5.669 24.309 1.00 91.31 112 ASP A CA 1
ATOM 840 C C . ASP A 1 112 ? -13.978 -4.786 25.399 1.00 91.31 112 ASP A C 1
ATOM 842 O O . ASP A 1 112 ? -14.944 -5.200 26.046 1.00 91.31 112 ASP A O 1
ATOM 846 N N . ASN A 1 113 ? -13.483 -3.552 25.553 1.00 90.44 113 ASN A N 1
ATOM 847 C CA . ASN A 1 113 ? -13.970 -2.581 26.538 1.00 90.44 113 ASN A CA 1
ATOM 848 C C . ASN A 1 113 ? -15.187 -1.767 26.069 1.00 90.44 113 ASN A C 1
ATOM 850 O O . ASN A 1 113 ? -15.704 -0.956 26.838 1.00 90.44 113 ASN A O 1
ATOM 854 N N . ALA A 1 114 ? -15.664 -1.963 24.836 1.00 90.75 114 ALA A N 1
ATOM 855 C CA . ALA A 1 114 ? -16.884 -1.317 24.370 1.00 90.75 114 ALA A CA 1
ATOM 856 C C . ALA A 1 114 ? -18.082 -1.751 25.230 1.00 90.75 114 ALA A C 1
ATOM 858 O O . ALA A 1 114 ? -18.193 -2.916 25.643 1.00 90.75 114 ALA A O 1
ATOM 859 N N . GLN A 1 115 ? -18.988 -0.806 25.484 1.00 89.44 115 GLN A N 1
ATOM 860 C CA . GLN A 1 115 ? -20.241 -1.092 26.174 1.00 89.44 115 GLN A CA 1
ATOM 861 C C . GLN A 1 115 ? -21.162 -1.918 25.272 1.00 89.44 115 GLN A C 1
ATOM 863 O O . GLN A 1 115 ? -21.099 -1.817 24.045 1.00 89.44 115 GLN A O 1
ATOM 868 N N . ILE A 1 116 ? -22.024 -2.732 25.890 1.00 90.62 116 ILE A N 1
ATOM 869 C CA . ILE A 1 116 ? -23.132 -3.393 25.189 1.00 90.62 116 ILE A CA 1
ATOM 870 C C . ILE A 1 116 ? -24.014 -2.307 24.554 1.00 90.62 116 ILE A C 1
ATOM 872 O O . ILE A 1 116 ? -24.281 -1.276 25.172 1.00 90.62 116 ILE A O 1
ATOM 876 N N . GLY A 1 117 ? -24.443 -2.525 23.314 1.00 90.44 117 GLY A N 1
ATOM 877 C CA . GLY A 1 117 ? -25.072 -1.516 22.468 1.00 90.44 117 GLY A CA 1
ATOM 878 C C . GLY A 1 117 ? -24.088 -0.949 21.446 1.00 90.44 117 GLY A C 1
ATOM 879 O O . GLY A 1 117 ? -23.331 -1.698 20.832 1.00 90.44 117 GLY A O 1
ATOM 880 N N . SER A 1 118 ? -24.121 0.367 21.233 1.00 93.00 118 SER A N 1
ATOM 881 C CA . SER A 1 118 ? -23.324 1.059 20.211 1.00 93.00 118 SER A CA 1
ATOM 882 C C . SER A 1 118 ? -22.283 1.965 20.861 1.00 93.00 118 SER A C 1
ATOM 884 O O . SER A 1 118 ? -22.644 2.903 21.567 1.00 93.00 118 SER A O 1
ATOM 886 N N . SER A 1 119 ? -21.002 1.717 20.595 1.00 93.12 119 SER A N 1
ATOM 887 C CA . SER A 1 119 ? -19.887 2.527 21.104 1.00 93.12 119 SER A CA 1
ATOM 888 C C . SER A 1 119 ? -19.045 3.080 19.949 1.00 93.12 119 SER A C 1
ATOM 890 O O . SER A 1 119 ? -18.682 2.315 19.051 1.00 93.12 119 SER A O 1
ATOM 892 N N . PRO A 1 120 ? -18.697 4.379 19.935 1.00 93.00 120 PRO A N 1
ATOM 893 C CA . PRO A 1 120 ? -17.779 4.915 18.939 1.00 93.00 120 PRO A CA 1
ATOM 894 C C . PRO A 1 120 ? -16.347 4.429 19.202 1.00 93.00 120 PRO A C 1
ATOM 896 O O . PRO A 1 120 ? -15.882 4.399 20.341 1.00 93.00 120 PRO A O 1
ATOM 899 N N . ILE A 1 121 ? -15.626 4.103 18.133 1.00 92.81 121 ILE A N 1
ATOM 900 C CA . ILE A 1 121 ? -14.185 3.854 18.148 1.00 92.81 121 ILE A CA 1
ATOM 901 C C . ILE A 1 121 ? -13.503 4.952 17.343 1.00 92.81 121 ILE A C 1
ATO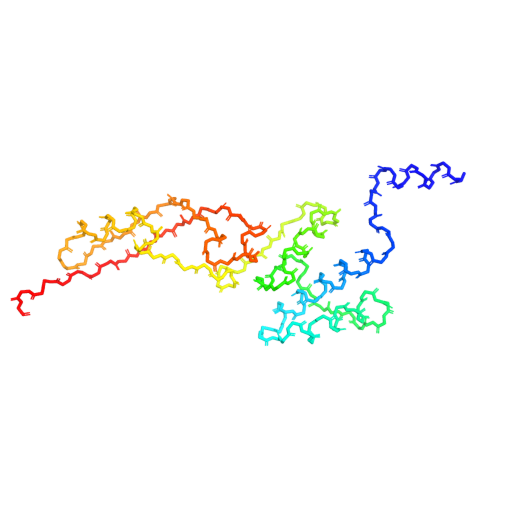M 903 O O . ILE A 1 121 ? -13.826 5.169 16.175 1.00 92.81 121 ILE A O 1
ATOM 907 N N . ASN A 1 122 ? -12.532 5.614 17.966 1.00 93.69 122 ASN A N 1
ATOM 908 C CA . ASN A 1 122 ? -11.612 6.520 17.295 1.00 93.69 122 ASN A CA 1
ATOM 909 C C . ASN A 1 122 ? -10.179 6.231 17.750 1.00 93.69 122 ASN A C 1
ATOM 911 O O . ASN A 1 122 ? -9.843 6.389 18.922 1.00 93.69 122 ASN A O 1
ATOM 915 N N . ILE A 1 123 ? -9.347 5.821 16.802 1.00 92.19 123 ILE A N 1
ATOM 916 C CA . ILE A 1 123 ? -7.907 5.657 16.945 1.00 92.19 123 ILE A CA 1
ATOM 917 C C . ILE A 1 123 ? -7.268 6.609 15.944 1.00 92.19 123 ILE A C 1
ATOM 919 O O . ILE A 1 123 ? -7.211 6.311 14.750 1.00 92.19 123 ILE A O 1
ATOM 923 N N . ASP A 1 124 ? -6.790 7.757 16.419 1.00 92.00 124 ASP A N 1
ATOM 924 C CA . ASP A 1 124 ? -6.258 8.789 15.525 1.00 92.00 124 ASP A CA 1
ATOM 925 C C . ASP A 1 124 ? -4.953 8.373 14.843 1.00 92.00 124 ASP A C 1
ATOM 927 O O . ASP A 1 124 ? -4.714 8.744 13.694 1.00 92.00 124 ASP A O 1
ATOM 931 N N . ARG A 1 125 ? -4.099 7.616 15.541 1.00 93.81 125 ARG A N 1
ATOM 932 C CA . ARG A 1 125 ? -2.810 7.152 15.021 1.00 93.81 125 ARG A CA 1
ATOM 933 C C . ARG A 1 125 ? -2.476 5.775 15.571 1.00 93.81 125 ARG A C 1
ATOM 935 O O . ARG A 1 125 ? -2.327 5.613 16.779 1.00 93.81 125 ARG A O 1
ATOM 942 N N . VAL A 1 126 ? -2.289 4.808 14.683 1.00 93.38 126 VAL A N 1
ATOM 943 C CA . VAL A 1 126 ? -1.781 3.477 15.030 1.00 93.38 126 VAL A CA 1
ATOM 944 C C . VAL A 1 126 ? -0.782 3.001 13.985 1.00 93.38 126 VAL A C 1
ATOM 946 O O . VAL A 1 126 ? -1.033 3.094 12.785 1.00 93.38 126 VAL A O 1
ATOM 949 N N . GLY A 1 127 ? 0.377 2.529 14.445 1.00 94.06 127 GLY A N 1
ATOM 950 C CA . GLY A 1 127 ? 1.394 1.951 13.571 1.00 94.06 127 GLY A CA 1
ATOM 951 C C . GLY A 1 127 ? 0.924 0.622 12.981 1.00 94.06 127 GLY A C 1
ATOM 952 O O . GLY A 1 127 ? 0.309 -0.182 13.681 1.00 94.06 127 GLY A O 1
ATOM 953 N N . TYR A 1 128 ? 1.216 0.393 11.703 1.00 95.00 128 TYR A N 1
ATOM 954 C CA . TYR A 1 128 ? 0.827 -0.815 10.985 1.00 95.00 128 TYR A CA 1
ATOM 955 C C . TYR A 1 128 ? 1.945 -1.289 10.058 1.00 95.00 128 TYR A C 1
ATOM 957 O O . TYR A 1 128 ? 2.383 -0.550 9.174 1.00 95.00 128 TYR A O 1
ATOM 965 N N . ASN A 1 129 ? 2.393 -2.531 10.240 1.00 94.75 129 ASN A N 1
ATOM 966 C CA . ASN A 1 129 ? 3.373 -3.150 9.356 1.00 94.75 129 ASN A CA 1
ATOM 967 C C . ASN A 1 129 ? 2.666 -3.750 8.136 1.00 94.75 129 ASN A C 1
ATOM 969 O O . ASN A 1 129 ? 2.065 -4.819 8.228 1.00 94.75 129 ASN A O 1
ATOM 973 N N . THR A 1 130 ? 2.766 -3.090 6.983 1.00 95.06 130 THR A N 1
ATOM 974 C CA . THR A 1 130 ? 2.113 -3.564 5.750 1.00 95.06 130 THR A CA 1
ATOM 975 C C . THR A 1 130 ? 2.702 -4.875 5.226 1.00 95.06 130 THR A C 1
ATOM 977 O O . THR A 1 130 ? 1.991 -5.666 4.605 1.00 95.06 130 THR A O 1
ATOM 980 N N . GLY A 1 131 ? 3.973 -5.150 5.541 1.00 93.19 131 GLY A N 1
ATOM 981 C CA . GLY A 1 131 ? 4.666 -6.381 5.162 1.00 93.19 131 GLY A CA 1
ATOM 982 C C . GLY A 1 131 ? 4.118 -7.638 5.838 1.00 93.19 131 GLY A C 1
ATOM 983 O O . GLY A 1 131 ? 4.377 -8.735 5.354 1.00 93.19 131 GLY A O 1
ATOM 984 N N . ALA A 1 132 ? 3.346 -7.491 6.922 1.00 91.56 132 ALA A N 1
ATOM 985 C CA . ALA A 1 132 ? 2.680 -8.615 7.577 1.00 91.56 132 ALA A CA 1
ATOM 986 C C . ALA A 1 132 ? 1.553 -9.217 6.716 1.00 91.56 132 ALA A C 1
ATOM 988 O O . ALA A 1 132 ? 1.299 -10.415 6.808 1.00 91.56 132 ALA A O 1
ATOM 989 N N . ASP A 1 133 ? 0.919 -8.407 5.860 1.00 92.12 133 ASP A N 1
ATOM 990 C CA . ASP A 1 133 ? -0.172 -8.850 4.982 1.00 92.12 133 ASP A CA 1
ATOM 991 C C . ASP A 1 133 ? 0.264 -8.992 3.519 1.00 92.12 133 ASP A C 1
ATOM 993 O O . ASP A 1 133 ? -0.217 -9.871 2.803 1.00 92.12 133 ASP A O 1
ATOM 997 N N . SER A 1 134 ? 1.157 -8.112 3.057 1.00 92.25 134 SER A N 1
ATOM 998 C CA . SER A 1 134 ? 1.598 -8.049 1.665 1.00 92.25 134 SER A CA 1
ATOM 999 C C . SER A 1 134 ? 3.085 -7.726 1.593 1.00 92.25 134 SER A C 1
ATOM 1001 O O . SER A 1 134 ? 3.505 -6.600 1.855 1.00 92.25 134 SER A O 1
ATOM 1003 N N . GLY A 1 135 ? 3.892 -8.704 1.171 1.00 91.19 135 GLY A N 1
ATOM 1004 C CA . GLY A 1 135 ? 5.330 -8.503 0.961 1.00 91.19 135 GLY A CA 1
ATOM 1005 C C . GLY A 1 135 ? 5.636 -7.445 -0.106 1.00 91.19 135 GLY A C 1
ATOM 1006 O O . GLY A 1 135 ? 6.596 -6.694 0.033 1.00 91.19 135 GLY A O 1
ATOM 1007 N N . ILE A 1 136 ? 4.777 -7.330 -1.127 1.00 93.19 136 ILE A N 1
ATOM 1008 C CA . ILE A 1 136 ? 4.876 -6.295 -2.167 1.00 93.19 136 ILE A CA 1
ATOM 1009 C C . ILE A 1 136 ? 4.689 -4.915 -1.537 1.00 93.19 136 ILE A C 1
ATOM 1011 O O . ILE A 1 136 ? 5.523 -4.035 -1.722 1.00 93.19 136 ILE A O 1
ATOM 1015 N N . THR A 1 137 ? 3.630 -4.735 -0.749 1.00 93.50 137 THR A N 1
ATOM 1016 C CA . THR A 1 137 ? 3.341 -3.463 -0.077 1.00 93.50 137 THR A CA 1
ATOM 1017 C C . THR A 1 137 ? 4.420 -3.108 0.938 1.00 93.50 137 THR A C 1
ATOM 1019 O O . THR A 1 137 ? 4.899 -1.973 0.969 1.00 93.50 137 THR A O 1
ATOM 1022 N N . GLY A 1 138 ? 4.869 -4.098 1.712 1.00 93.25 138 GLY A N 1
ATOM 1023 C CA . GLY A 1 138 ? 5.964 -3.948 2.664 1.00 93.25 138 GLY A CA 1
ATOM 1024 C C . GLY A 1 138 ? 7.259 -3.455 2.021 1.00 93.25 138 GLY A C 1
ATOM 1025 O O . GLY A 1 138 ? 7.980 -2.688 2.652 1.00 93.25 138 GLY A O 1
ATOM 1026 N N . ALA A 1 139 ? 7.528 -3.824 0.766 1.00 93.00 139 ALA A N 1
ATOM 1027 C CA . ALA A 1 139 ? 8.756 -3.451 0.069 1.00 93.00 139 ALA A CA 1
ATOM 1028 C C . ALA A 1 139 ? 8.871 -1.950 -0.251 1.00 93.00 139 ALA A C 1
ATOM 1030 O O . ALA A 1 139 ? 9.991 -1.468 -0.400 1.00 93.00 139 ALA A O 1
ATOM 1031 N N . TYR A 1 140 ? 7.757 -1.212 -0.354 1.00 93.69 140 TYR A N 1
ATOM 1032 C CA . TYR A 1 140 ? 7.792 0.227 -0.666 1.00 93.69 140 TYR A CA 1
ATOM 1033 C C . TYR A 1 140 ? 7.096 1.128 0.364 1.00 93.69 140 TYR A C 1
ATOM 1035 O O . TYR A 1 140 ? 7.472 2.292 0.477 1.00 93.69 140 TYR A O 1
ATOM 1043 N N . LEU A 1 141 ? 6.121 0.628 1.135 1.00 95.88 141 LEU A N 1
ATOM 1044 C CA . LEU A 1 141 ? 5.502 1.384 2.235 1.00 95.88 141 LEU A CA 1
ATOM 1045 C C . LEU A 1 141 ? 6.102 1.053 3.603 1.00 95.88 141 LEU A C 1
ATOM 1047 O O . LEU A 1 141 ? 6.119 1.911 4.482 1.00 95.88 141 LEU A O 1
ATOM 1051 N N . GLY A 1 142 ? 6.554 -0.186 3.813 1.00 95.25 142 GLY A N 1
ATOM 1052 C CA . GLY A 1 142 ? 7.040 -0.644 5.113 1.00 95.25 142 GLY A CA 1
ATOM 1053 C C . GLY A 1 142 ? 6.001 -0.460 6.227 1.00 95.25 142 GLY A C 1
ATOM 1054 O O . GLY A 1 142 ? 4.894 -1.006 6.168 1.00 95.25 142 GLY A O 1
ATOM 1055 N N . ASN A 1 143 ? 6.366 0.305 7.258 1.00 96.25 143 ASN A N 1
ATOM 1056 C CA . ASN A 1 143 ? 5.474 0.648 8.363 1.00 96.25 143 ASN A CA 1
ATOM 1057 C C . ASN A 1 143 ? 4.739 1.960 8.080 1.00 96.25 143 ASN A C 1
ATOM 1059 O O . ASN A 1 143 ? 5.365 2.997 7.871 1.00 96.25 143 ASN A O 1
ATOM 1063 N N . ILE A 1 144 ? 3.412 1.926 8.158 1.00 95.88 144 ILE A N 1
ATOM 1064 C CA . ILE A 1 144 ? 2.544 3.090 7.960 1.00 95.88 144 ILE A CA 1
ATOM 1065 C C . ILE A 1 144 ? 1.826 3.468 9.255 1.00 95.88 144 ILE A C 1
ATOM 1067 O O . ILE A 1 144 ? 1.819 2.717 10.229 1.00 95.88 144 ILE A O 1
ATOM 1071 N N . THR A 1 145 ? 1.203 4.646 9.271 1.00 96.38 145 THR A N 1
ATOM 1072 C CA . THR A 1 145 ? 0.265 5.042 10.329 1.00 96.38 145 THR A CA 1
ATOM 1073 C C . THR A 1 145 ? -1.149 5.028 9.772 1.00 96.38 145 THR A C 1
ATOM 1075 O O . THR A 1 145 ? -1.422 5.690 8.773 1.00 96.38 145 THR A O 1
ATOM 1078 N N . LEU A 1 146 ? -2.047 4.304 10.433 1.00 95.44 146 LEU A N 1
ATOM 1079 C CA . LEU A 1 146 ? -3.469 4.273 10.115 1.00 95.44 146 LEU A CA 1
ATOM 1080 C C . LEU A 1 146 ? -4.258 5.144 11.097 1.00 95.44 146 LEU A C 1
ATOM 1082 O O . LEU A 1 146 ? -3.875 5.296 12.260 1.00 95.44 146 LEU A O 1
ATOM 1086 N N . LYS A 1 147 ? -5.387 5.668 10.616 1.00 95.50 147 LYS A N 1
ATOM 1087 C CA . LYS A 1 147 ? -6.465 6.230 11.431 1.00 95.50 147 LYS A CA 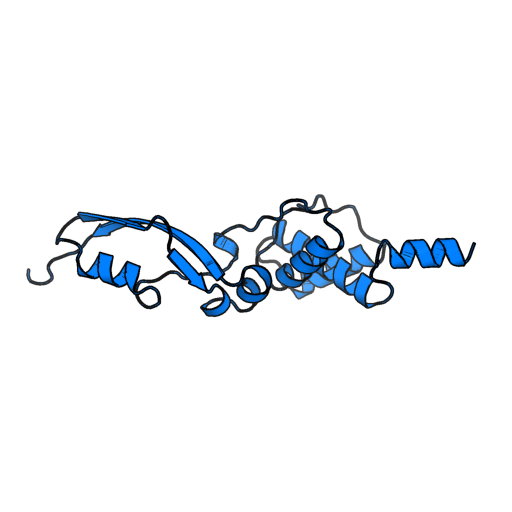1
ATOM 1088 C C . LYS A 1 147 ? -7.677 5.315 11.303 1.00 95.50 147 LYS A C 1
ATOM 1090 O O . LYS A 1 147 ? -8.075 4.995 10.185 1.00 95.50 147 LYS A O 1
ATOM 1095 N N . ILE A 1 148 ? -8.249 4.892 12.427 1.00 93.94 148 ILE A N 1
ATOM 1096 C CA . ILE A 1 148 ? -9.413 3.997 12.461 1.00 93.94 148 ILE A CA 1
ATOM 1097 C C . ILE A 1 148 ? -10.551 4.714 13.173 1.00 93.94 148 ILE A C 1
ATOM 1099 O O . ILE A 1 148 ? -10.431 5.075 14.340 1.00 93.94 148 ILE A O 1
ATOM 1103 N N . THR A 1 149 ? -11.665 4.897 12.475 1.00 94.88 149 THR A N 1
ATOM 1104 C CA . THR A 1 149 ? -12.875 5.529 13.007 1.00 94.88 149 THR A CA 1
ATOM 1105 C C . THR A 1 149 ? -14.086 4.690 12.650 1.00 94.88 149 THR A C 1
ATOM 1107 O O . THR A 1 149 ? -14.218 4.270 11.501 1.00 94.88 149 THR A O 1
ATOM 1110 N N . GLY A 1 150 ? -14.987 4.472 13.599 1.00 94.06 150 GLY A N 1
ATOM 1111 C CA . GLY A 1 150 ? -16.205 3.711 13.348 1.00 94.06 150 GLY A CA 1
ATOM 1112 C C . GLY A 1 150 ? -17.096 3.581 14.573 1.00 94.06 150 GLY A C 1
ATOM 1113 O O . GLY A 1 150 ? -16.863 4.210 15.604 1.00 94.06 150 GLY A O 1
ATOM 1114 N N . ILE A 1 151 ? -18.124 2.748 14.447 1.00 94.31 151 ILE A N 1
ATOM 1115 C CA . ILE A 1 151 ? -19.043 2.390 15.528 1.00 94.31 151 ILE A CA 1
ATOM 1116 C C . ILE A 1 151 ? -18.973 0.878 15.700 1.00 94.31 151 ILE A C 1
ATOM 1118 O O . ILE A 1 151 ? -19.046 0.134 14.723 1.00 94.31 151 ILE A O 1
ATOM 1122 N N . VAL A 1 152 ? -18.819 0.430 16.941 1.00 93.06 152 VAL A N 1
ATOM 1123 C CA . VAL A 1 152 ? -18.886 -0.981 17.309 1.00 93.06 152 VAL A CA 1
ATOM 1124 C C . VAL A 1 152 ? -20.229 -1.272 17.940 1.00 93.06 152 VAL A C 1
ATOM 1126 O O . VAL A 1 152 ? -20.659 -0.571 18.855 1.00 93.06 152 VAL A O 1
ATOM 1129 N N . HIS A 1 153 ? -20.860 -2.334 17.449 1.00 93.00 153 HIS A N 1
ATOM 1130 C CA . HIS A 1 153 ? -22.085 -2.888 17.999 1.00 93.00 153 HIS A CA 1
ATOM 1131 C C . HIS A 1 153 ? -21.742 -4.152 18.781 1.00 93.00 153 HIS A C 1
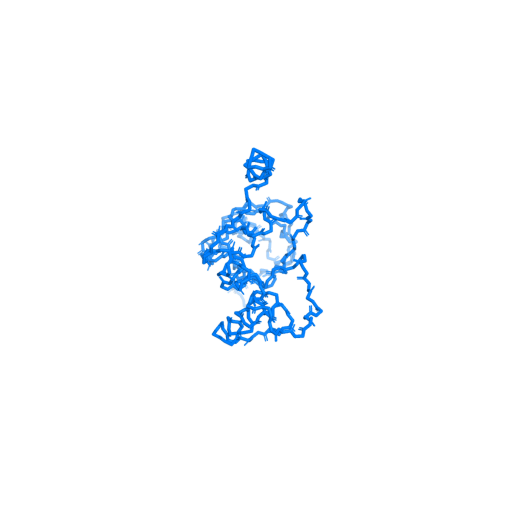ATOM 1133 O O . HIS A 1 153 ? -21.254 -5.128 18.209 1.00 93.00 153 HIS A O 1
ATOM 1139 N N . LYS A 1 154 ? -21.960 -4.119 20.093 1.00 91.56 154 LYS A N 1
ATOM 1140 C CA . LYS A 1 154 ? -21.710 -5.246 20.989 1.00 91.56 154 LYS A CA 1
ATOM 1141 C C . LYS A 1 154 ? -23.039 -5.745 21.533 1.00 91.56 154 LYS A C 1
ATOM 1143 O O . LYS A 1 154 ? -23.768 -4.995 22.175 1.00 91.56 154 LYS A O 1
ATOM 1148 N N . HIS A 1 155 ? -2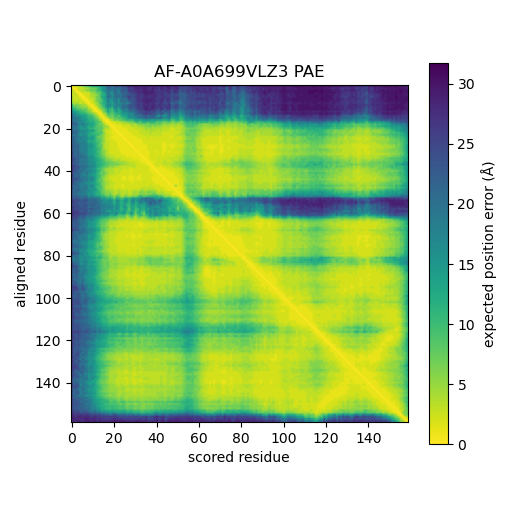3.351 -7.003 21.263 1.00 90.00 155 HIS A N 1
ATOM 1149 C CA . HIS A 1 155 ? -24.572 -7.643 21.739 1.00 90.00 155 HIS A CA 1
ATOM 1150 C C . HIS A 1 155 ? -24.288 -8.415 23.025 1.00 90.00 155 HIS A C 1
ATOM 1152 O O . HIS A 1 155 ? -23.202 -8.974 23.183 1.00 90.00 155 HIS A O 1
ATOM 1158 N N . ASP A 1 156 ? -25.261 -8.441 23.932 1.00 85.56 156 ASP A N 1
ATOM 1159 C CA . ASP A 1 156 ? -25.253 -9.402 25.026 1.00 85.56 156 ASP A CA 1
ATOM 1160 C C . ASP A 1 156 ? -25.760 -10.738 24.480 1.00 85.56 156 ASP A C 1
ATOM 1162 O O . ASP A 1 156 ? -26.847 -10.809 23.915 1.00 85.56 156 ASP A O 1
ATOM 1166 N N . SER A 1 157 ? -24.956 -11.787 24.601 1.00 72.25 157 SER A N 1
ATOM 1167 C CA . SER A 1 157 ? -25.312 -13.137 24.160 1.00 72.25 157 SER A CA 1
ATOM 1168 C C . SER A 1 157 ? -26.166 -13.897 25.187 1.00 72.25 157 SER A C 1
ATOM 1170 O O . SER A 1 157 ? -26.341 -15.104 25.049 1.00 72.25 157 SER A O 1
ATOM 1172 N N . GLN A 1 158 ? -26.655 -13.229 26.238 1.00 61.06 158 GLN A N 1
ATOM 1173 C CA . GLN A 1 158 ? -27.427 -13.859 27.311 1.00 61.06 158 GLN A CA 1
ATOM 1174 C C . GLN A 1 158 ? -28.936 -13.991 27.053 1.00 61.06 158 GLN A C 1
ATOM 1176 O O . GLN A 1 158 ? -29.564 -14.693 27.843 1.00 61.06 158 GLN A O 1
ATOM 1181 N N . HIS A 1 159 ? -29.537 -13.401 26.009 1.00 47.03 159 HIS A N 1
ATOM 1182 C CA . HIS A 1 159 ? -30.977 -13.538 25.697 1.00 47.03 159 HIS A CA 1
ATOM 1183 C C . HIS A 1 159 ? -31.225 -13.859 24.219 1.00 47.03 159 HIS A C 1
ATOM 1185 O O . HIS A 1 159 ? -30.710 -13.109 23.360 1.00 47.03 159 HIS A O 1
#

InterPro domains:
  IPR028056 Colicin M [PF14859] (20-153)

Mean predicted aligned error: 8.99 Å